Protein AF-A0A1S1TPY7-F1 (afdb_monomer)

Foldseek 3Di:
DDDPDPPPDDQPPVDPVSCPCVVVDDPVSVLVVVQCPDPVSVVLVVVQVVQWDFDDDDPVDTDIDGPRDPCVSVDDDDDDDDD

Radius of gyration: 15.82 Å; Cα contacts (8 Å, |Δi|>4): 46; chains: 1; bounding box: 37×41×32 Å

Sequence (83 aa):
MSLPEPEAARPDWRDDRSYDYTLALTRRGWAWEFLRRNPAFRHDLSHALERASSVDQRPSLDVIASSADLSRWGLLFRVLYAS

Structure (mmCIF, N/CA/C/O backbone):
data_AF-A0A1S1TPY7-F1
#
_entry.id   AF-A0A1S1TPY7-F1
#
loop_
_atom_site.group_PDB
_atom_site.id
_atom_site.type_symbol
_atom_site.label_atom_id
_atom_site.label_alt_id
_atom_site.label_comp_id
_atom_site.label_asym_id
_atom_site.label_entity_id
_atom_site.label_seq_id
_atom_site.pdbx_PDB_ins_code
_atom_site.Cartn_x
_atom_site.Cartn_y
_atom_site.Cartn_z
_atom_site.occupancy
_atom_site.B_iso_or_equiv
_atom_site.auth_seq_id
_atom_site.auth_comp_id
_atom_site.auth_asym_id
_atom_site.auth_atom_id
_atom_site.pdbx_PDB_model_num
ATOM 1 N N . MET A 1 1 ? 2.778 29.553 4.710 1.00 35.06 1 MET A N 1
ATOM 2 C CA . MET A 1 1 ? 3.787 2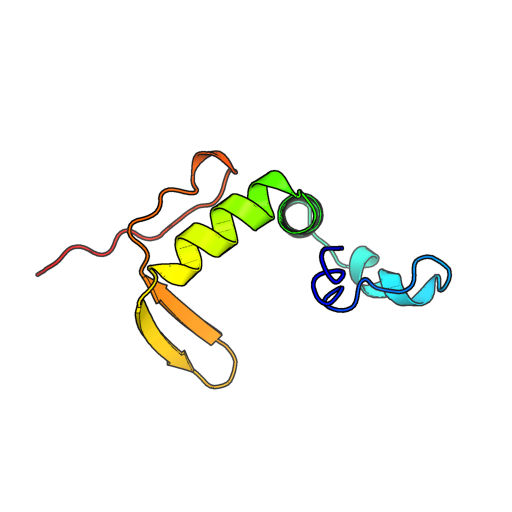8.677 4.080 1.00 35.06 1 MET A CA 1
ATOM 3 C C . MET A 1 1 ? 3.717 27.340 4.788 1.00 35.06 1 MET A C 1
ATOM 5 O O . MET A 1 1 ? 4.143 27.263 5.931 1.00 35.06 1 MET A O 1
ATOM 9 N N . SER A 1 2 ? 3.097 26.336 4.169 1.00 44.34 2 SER A N 1
ATOM 10 C CA . SER A 1 2 ? 3.143 24.967 4.685 1.00 44.34 2 SER A CA 1
ATOM 11 C C . SER A 1 2 ? 4.553 24.437 4.460 1.00 44.34 2 SER A C 1
ATOM 13 O O . SER A 1 2 ? 5.060 24.515 3.340 1.00 44.34 2 SER A O 1
ATOM 15 N N . LEU A 1 3 ? 5.204 23.969 5.522 1.00 43.00 3 LEU A N 1
ATOM 16 C CA . LEU A 1 3 ? 6.441 23.207 5.397 1.00 43.00 3 LEU A CA 1
ATOM 17 C C . LEU A 1 3 ? 6.160 22.010 4.475 1.00 43.00 3 LEU A C 1
ATOM 19 O O . LEU A 1 3 ? 5.075 21.432 4.580 1.00 43.00 3 LEU A O 1
ATOM 23 N N . PRO A 1 4 ? 7.067 21.648 3.552 1.00 44.50 4 PRO A N 1
ATOM 24 C CA . PRO A 1 4 ? 6.920 20.387 2.852 1.00 44.50 4 PRO A CA 1
ATOM 25 C C . PRO A 1 4 ? 6.911 19.291 3.919 1.00 44.50 4 PRO A C 1
ATOM 27 O O . PRO A 1 4 ? 7.869 19.160 4.681 1.00 44.50 4 PRO A O 1
ATOM 30 N N . GLU A 1 5 ? 5.800 18.556 3.998 1.00 55.03 5 GLU A N 1
ATOM 31 C CA . GLU A 1 5 ? 5.728 17.266 4.684 1.00 55.03 5 GLU A CA 1
ATOM 32 C C . GLU A 1 5 ? 7.028 16.510 4.392 1.00 55.03 5 GLU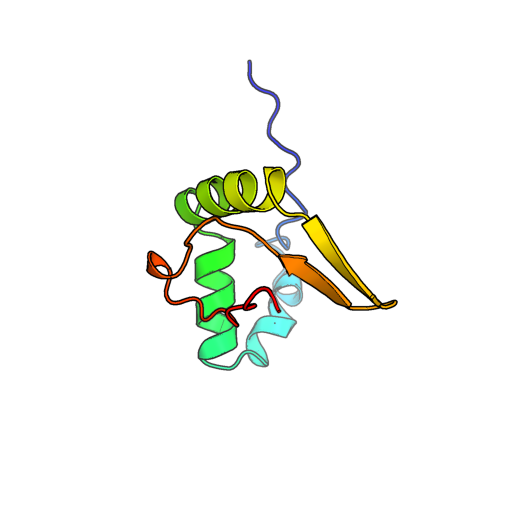 A C 1
ATOM 34 O O . GLU A 1 5 ? 7.461 16.540 3.232 1.00 55.03 5 GLU A O 1
ATOM 39 N N . PRO A 1 6 ? 7.678 15.868 5.382 1.00 46.72 6 PRO A N 1
ATOM 40 C CA . PRO A 1 6 ? 8.926 15.174 5.133 1.00 46.72 6 PRO A CA 1
ATOM 41 C C . PRO A 1 6 ? 8.684 14.223 3.968 1.00 46.72 6 PRO A C 1
ATOM 43 O O . PRO A 1 6 ? 7.832 13.332 4.027 1.00 46.72 6 PRO A O 1
ATOM 46 N N . GLU A 1 7 ? 9.388 14.484 2.870 1.00 50.41 7 GLU A N 1
ATOM 47 C CA . GLU A 1 7 ? 9.473 13.617 1.714 1.00 50.41 7 GLU A CA 1
ATOM 48 C C . GLU A 1 7 ? 10.081 12.317 2.231 1.00 50.41 7 GLU A C 1
ATOM 50 O O . GLU A 1 7 ? 11.293 12.148 2.222 1.00 50.41 7 GLU A O 1
ATOM 55 N N . ALA A 1 8 ? 9.256 11.442 2.814 1.00 52.94 8 ALA A N 1
ATOM 56 C CA . ALA A 1 8 ? 9.679 10.137 3.284 1.00 52.94 8 ALA A CA 1
ATOM 57 C C . ALA A 1 8 ? 10.385 9.490 2.092 1.00 52.94 8 ALA A C 1
ATOM 59 O O . ALA A 1 8 ? 9.745 9.262 1.060 1.00 52.94 8 ALA A O 1
ATOM 60 N N . ALA A 1 9 ? 11.708 9.371 2.234 1.00 63.59 9 ALA A N 1
ATOM 61 C CA . ALA A 1 9 ? 12.697 9.462 1.168 1.00 63.59 9 ALA A CA 1
ATOM 62 C C . ALA A 1 9 ? 12.231 8.780 -0.118 1.00 63.59 9 ALA A C 1
ATOM 64 O O . ALA A 1 9 ? 12.235 7.551 -0.235 1.00 63.59 9 ALA A O 1
ATOM 65 N N . ARG A 1 10 ? 11.781 9.582 -1.088 1.00 69.19 10 ARG A N 1
ATOM 66 C CA . ARG A 1 10 ? 11.581 9.060 -2.436 1.00 69.19 10 ARG A CA 1
ATOM 67 C C . ARG A 1 10 ? 12.957 8.609 -2.933 1.00 69.19 10 ARG A C 1
ATOM 69 O O . ARG A 1 10 ? 13.908 9.367 -2.760 1.00 69.19 10 ARG A O 1
ATOM 76 N N . PRO A 1 11 ? 13.079 7.404 -3.516 1.00 79.00 11 PRO A N 1
ATOM 77 C CA . PRO A 1 11 ? 14.339 6.994 -4.118 1.00 79.00 11 PRO A CA 1
ATOM 78 C C . PRO A 1 11 ? 14.755 8.039 -5.157 1.00 79.00 11 PRO A C 1
ATOM 80 O O . PRO A 1 11 ? 13.889 8.531 -5.896 1.00 79.00 11 PRO A O 1
ATOM 83 N N . ASP A 1 12 ? 16.040 8.400 -5.183 1.00 83.31 12 ASP A N 1
ATOM 84 C CA . ASP A 1 12 ? 16.541 9.424 -6.097 1.00 83.31 12 ASP A CA 1
ATOM 85 C C . ASP A 1 12 ? 16.299 8.962 -7.533 1.00 83.31 12 ASP A C 1
ATOM 87 O O . ASP A 1 12 ? 16.845 7.967 -7.992 1.00 83.31 12 ASP A O 1
ATOM 91 N N . TRP A 1 13 ? 15.432 9.670 -8.250 1.00 84.06 13 TRP A N 1
ATOM 92 C CA . TRP A 1 13 ? 15.071 9.317 -9.620 1.00 84.06 13 TRP A CA 1
ATOM 93 C C . TRP A 1 13 ? 16.204 9.556 -10.617 1.00 84.06 13 TRP A C 1
ATOM 95 O O . TRP A 1 13 ? 16.098 9.107 -11.754 1.00 84.06 13 TRP A O 1
ATOM 105 N N . ARG A 1 14 ? 17.260 10.272 -10.214 1.00 86.62 14 ARG A N 1
ATOM 106 C CA . ARG A 1 14 ? 18.464 10.484 -11.025 1.00 86.62 14 ARG A CA 1
ATOM 107 C C . ARG A 1 14 ? 19.515 9.397 -10.832 1.00 86.62 14 ARG A C 1
ATOM 109 O O . ARG A 1 14 ? 20.472 9.359 -11.601 1.00 86.62 14 ARG A O 1
ATOM 116 N N . ASP A 1 15 ? 19.357 8.552 -9.820 1.00 89.00 15 ASP A N 1
ATOM 117 C CA . ASP A 1 15 ? 20.199 7.387 -9.600 1.00 89.00 15 ASP A CA 1
ATOM 118 C C . ASP A 1 15 ? 19.451 6.134 -10.058 1.00 89.00 15 ASP A C 1
ATOM 120 O O . ASP A 1 15 ? 18.518 5.673 -9.402 1.00 89.00 15 ASP A O 1
ATOM 124 N N . ASP A 1 16 ? 19.880 5.553 -11.176 1.00 80.62 16 ASP A N 1
ATOM 125 C CA . ASP A 1 16 ? 19.245 4.356 -11.735 1.00 80.62 16 ASP A CA 1
ATOM 126 C C . ASP A 1 16 ? 19.190 3.200 -10.716 1.00 80.62 16 ASP A C 1
ATOM 128 O O . ASP A 1 16 ? 18.200 2.466 -10.654 1.00 80.62 16 ASP A O 1
ATOM 132 N N . ARG A 1 17 ? 20.200 3.087 -9.838 1.00 89.69 17 ARG A N 1
ATOM 133 C CA . ARG A 1 17 ? 20.278 2.020 -8.824 1.00 89.69 17 ARG A CA 1
ATOM 134 C C . ARG A 1 17 ? 19.210 2.141 -7.744 1.00 89.69 17 ARG A C 1
ATOM 136 O O . ARG A 1 17 ? 18.826 1.143 -7.132 1.00 89.69 17 ARG A O 1
ATOM 143 N N . SER A 1 18 ? 18.672 3.342 -7.534 1.00 87.69 18 SER A N 1
ATOM 144 C CA . SER A 1 18 ? 17.603 3.599 -6.565 1.00 87.69 18 SER A CA 1
ATOM 145 C C . SER A 1 18 ? 16.294 2.865 -6.902 1.00 87.69 18 SER A C 1
ATOM 147 O O . SE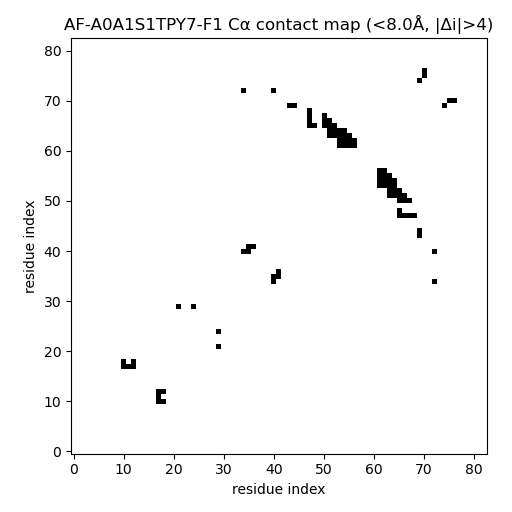R A 1 18 ? 15.400 2.771 -6.054 1.00 87.69 18 SER A O 1
ATOM 149 N N . TYR A 1 19 ? 16.181 2.291 -8.106 1.00 88.3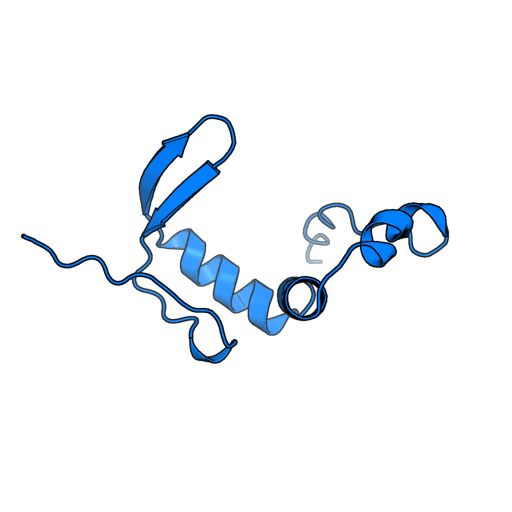8 19 TYR A N 1
ATOM 150 C CA . TYR A 1 19 ? 15.032 1.506 -8.556 1.00 88.38 19 TYR A CA 1
ATOM 151 C C . TYR A 1 19 ? 15.367 0.051 -8.912 1.00 88.38 19 TYR A C 1
ATOM 153 O O . TYR A 1 19 ? 14.479 -0.650 -9.395 1.00 88.38 19 TYR A O 1
ATOM 161 N N . ASP A 1 20 ? 16.564 -0.463 -8.605 1.00 93.19 20 ASP A N 1
ATOM 162 C CA . ASP A 1 20 ? 16.953 -1.852 -8.924 1.00 93.19 20 ASP A CA 1
ATOM 163 C C . ASP A 1 20 ? 15.966 -2.889 -8.354 1.00 93.19 20 ASP A C 1
ATOM 165 O O . ASP A 1 20 ? 15.641 -3.889 -8.997 1.00 93.19 20 ASP A O 1
ATOM 169 N N . TYR A 1 21 ? 15.395 -2.617 -7.174 1.00 91.06 21 TYR A N 1
ATOM 170 C CA . TYR A 1 21 ? 14.386 -3.483 -6.549 1.00 91.06 21 TYR A CA 1
ATOM 171 C C . TYR A 1 21 ? 13.122 -3.659 -7.406 1.00 91.06 21 TYR A C 1
ATOM 173 O O . TYR A 1 21 ? 12.410 -4.654 -7.256 1.00 91.06 21 TYR A O 1
ATOM 181 N N . THR A 1 22 ? 12.830 -2.715 -8.310 1.00 92.19 22 THR A N 1
ATOM 182 C CA . THR A 1 22 ? 11.639 -2.772 -9.164 1.00 92.19 22 THR A CA 1
ATOM 183 C C . THR A 1 22 ? 11.694 -3.916 -10.170 1.00 92.19 22 THR A C 1
ATOM 185 O O . THR A 1 22 ? 10.647 -4.448 -10.544 1.00 92.19 22 THR A O 1
ATOM 188 N N . LEU A 1 23 ? 12.901 -4.375 -10.522 1.00 93.88 23 LEU A N 1
ATOM 189 C CA . LEU A 1 23 ? 13.119 -5.529 -11.396 1.00 93.88 23 LEU A CA 1
ATOM 190 C C . LEU A 1 23 ? 12.573 -6.831 -10.793 1.00 93.88 23 LEU A C 1
ATOM 192 O O . LEU A 1 23 ? 12.220 -7.752 -11.527 1.00 93.88 23 LEU A O 1
ATOM 196 N N . ALA A 1 24 ? 12.465 -6.905 -9.465 1.00 95.81 24 ALA A N 1
ATOM 197 C CA . ALA A 1 24 ? 11.937 -8.066 -8.753 1.00 95.81 24 ALA A CA 1
ATOM 198 C C . ALA A 1 24 ? 10.426 -7.970 -8.461 1.00 95.81 24 ALA A C 1
ATOM 200 O O . ALA A 1 24 ? 9.848 -8.884 -7.863 1.00 95.81 24 ALA A O 1
ATOM 201 N N . LEU A 1 25 ? 9.757 -6.876 -8.846 1.00 96.06 25 LEU A N 1
ATOM 202 C CA . LEU A 1 25 ? 8.353 -6.678 -8.500 1.00 96.06 25 LEU A CA 1
ATOM 203 C C . LEU A 1 25 ? 7.427 -7.549 -9.346 1.00 96.06 25 LEU A C 1
ATOM 205 O O . LEU A 1 25 ? 7.388 -7.498 -10.574 1.00 96.06 25 LEU A O 1
ATOM 209 N N . THR A 1 26 ? 6.569 -8.293 -8.653 1.00 96.81 26 THR A N 1
ATOM 210 C CA . THR A 1 26 ? 5.407 -8.932 -9.275 1.00 96.81 26 THR A CA 1
ATOM 211 C C . THR A 1 26 ? 4.378 -7.885 -9.718 1.00 96.81 26 THR A C 1
ATOM 213 O O . THR A 1 26 ? 4.422 -6.730 -9.294 1.00 96.81 26 THR A O 1
ATOM 216 N N . ARG A 1 27 ? 3.355 -8.299 -10.480 1.00 95.56 27 ARG A N 1
ATOM 217 C CA . ARG A 1 27 ? 2.198 -7.438 -10.809 1.00 95.56 27 ARG A CA 1
ATOM 218 C C . ARG A 1 27 ? 1.557 -6.792 -9.573 1.00 95.56 27 ARG A C 1
ATOM 220 O O . ARG A 1 27 ? 1.204 -5.620 -9.610 1.00 95.56 27 ARG A O 1
ATOM 227 N N . ARG A 1 28 ? 1.445 -7.538 -8.466 1.00 93.81 28 ARG A N 1
ATOM 228 C CA . ARG A 1 28 ? 0.934 -7.008 -7.188 1.00 93.81 28 ARG A CA 1
ATOM 229 C C . ARG A 1 28 ? 1.903 -6.007 -6.555 1.00 93.81 28 ARG A C 1
ATOM 231 O O . ARG A 1 28 ? 1.456 -5.011 -6.004 1.00 93.81 28 ARG A O 1
ATOM 238 N N . GLY A 1 29 ? 3.208 -6.248 -6.683 1.00 95.25 29 GLY A N 1
ATOM 239 C CA . GLY A 1 29 ? 4.244 -5.304 -6.259 1.00 95.25 29 GLY A CA 1
ATOM 240 C C . GLY A 1 29 ? 4.138 -3.970 -6.998 1.00 95.25 29 GLY A C 1
ATOM 241 O O . GLY A 1 29 ? 4.088 -2.924 -6.364 1.00 95.25 29 GLY A O 1
ATOM 242 N N . TRP A 1 30 ? 3.983 -4.002 -8.323 1.00 95.75 30 TRP A N 1
ATOM 243 C CA . TRP A 1 30 ? 3.746 -2.792 -9.117 1.00 95.75 30 TRP A CA 1
ATOM 244 C C . TRP A 1 30 ? 2.455 -2.066 -8.736 1.00 95.75 30 TRP A C 1
ATOM 246 O O . TRP A 1 30 ? 2.467 -0.847 -8.578 1.00 95.75 30 TRP A O 1
ATOM 256 N N . ALA A 1 31 ? 1.354 -2.799 -8.534 1.00 96.25 31 ALA A N 1
ATOM 257 C CA . ALA A 1 31 ? 0.098 -2.206 -8.075 1.00 96.25 31 ALA A CA 1
ATOM 258 C C . ALA A 1 31 ? 0.279 -1.453 -6.745 1.00 96.25 31 ALA A C 1
ATOM 260 O O . ALA A 1 31 ? -0.192 -0.325 -6.603 1.00 96.25 31 ALA A O 1
ATOM 261 N N . TRP A 1 32 ? 1.026 -2.038 -5.802 1.00 94.88 32 TRP A N 1
ATOM 262 C CA . TRP A 1 32 ? 1.366 -1.383 -4.542 1.00 94.88 32 TRP A CA 1
ATOM 263 C C . TRP A 1 32 ? 2.240 -0.135 -4.733 1.00 94.88 32 TRP A C 1
ATOM 265 O O . TRP A 1 32 ? 1.967 0.895 -4.118 1.00 94.88 32 TRP A O 1
ATOM 275 N N . GLU A 1 33 ? 3.251 -0.182 -5.608 1.00 95.06 33 GLU A N 1
ATOM 276 C CA . GLU A 1 33 ? 4.112 0.975 -5.884 1.00 95.06 33 GLU A CA 1
ATOM 277 C C . GLU A 1 33 ? 3.329 2.171 -6.450 1.00 95.06 33 GLU A C 1
ATOM 279 O O . GLU A 1 33 ? 3.582 3.312 -6.045 1.00 95.06 33 GLU A O 1
ATOM 284 N N . PHE A 1 34 ? 2.366 1.926 -7.346 1.00 94.19 34 PHE A N 1
ATOM 285 C CA . PHE A 1 34 ? 1.473 2.974 -7.846 1.00 94.19 34 PHE A CA 1
ATOM 286 C C . PHE A 1 34 ? 0.547 3.495 -6.750 1.00 94.19 34 PHE A C 1
ATOM 288 O O . PHE A 1 34 ? 0.418 4.709 -6.576 1.00 94.19 34 PHE A O 1
ATOM 295 N N . LEU A 1 35 ? -0.056 2.590 -5.976 1.00 96.31 35 LEU A N 1
ATOM 296 C CA . LEU A 1 35 ? -1.003 2.956 -4.934 1.00 96.31 35 LEU A CA 1
ATOM 297 C C . LEU A 1 35 ? -0.347 3.819 -3.849 1.00 96.31 35 LEU A C 1
ATOM 299 O O . LEU A 1 35 ? -0.814 4.923 -3.580 1.00 96.31 35 LEU A O 1
ATOM 303 N N . ARG A 1 36 ? 0.792 3.389 -3.290 1.00 93.81 36 ARG A N 1
ATOM 304 C CA . ARG A 1 36 ? 1.481 4.111 -2.201 1.00 93.81 36 ARG A CA 1
ATOM 305 C C . ARG A 1 36 ? 2.024 5.490 -2.605 1.00 93.81 36 ARG A C 1
ATOM 307 O O . ARG A 1 36 ? 2.357 6.299 -1.739 1.00 93.81 36 ARG A O 1
ATOM 314 N N . ARG A 1 37 ? 2.142 5.765 -3.912 1.00 91.81 37 ARG A N 1
ATOM 315 C CA . ARG A 1 37 ? 2.538 7.075 -4.466 1.00 91.81 37 ARG A CA 1
ATOM 316 C C . ARG A 1 37 ? 1.355 7.964 -4.837 1.00 91.81 37 ARG A C 1
ATOM 318 O O . ARG A 1 37 ? 1.567 9.151 -5.072 1.00 91.81 37 ARG A O 1
ATOM 325 N N . ASN A 1 38 ? 0.134 7.435 -4.867 1.00 95.31 38 ASN A N 1
ATOM 326 C CA . ASN A 1 38 ? -1.055 8.222 -5.161 1.00 95.31 38 ASN A CA 1
ATOM 327 C C . ASN A 1 38 ? -1.364 9.179 -3.984 1.00 95.31 38 ASN A C 1
ATOM 329 O O . ASN A 1 38 ? -1.525 8.718 -2.852 1.00 95.31 38 ASN A O 1
ATOM 333 N N . PRO A 1 39 ? -1.456 10.503 -4.209 1.00 95.19 39 PRO A N 1
ATOM 334 C CA . PRO A 1 39 ? -1.670 11.471 -3.132 1.00 95.19 39 PRO A CA 1
ATOM 335 C C . PRO A 1 39 ? -3.039 11.327 -2.453 1.00 95.19 39 PRO A C 1
ATOM 337 O O . PRO A 1 39 ? -3.123 11.479 -1.237 1.00 95.19 39 PRO A O 1
ATOM 340 N N . ALA A 1 40 ? -4.091 10.979 -3.199 1.00 96.25 40 ALA A N 1
ATOM 341 C CA . ALA A 1 40 ? -5.417 10.753 -2.629 1.00 96.25 40 ALA A CA 1
ATOM 342 C C . ALA A 1 40 ? -5.447 9.480 -1.770 1.00 96.25 40 ALA A C 1
ATOM 344 O O . ALA A 1 40 ? -6.032 9.484 -0.692 1.00 96.25 40 ALA A O 1
ATOM 345 N N . PHE A 1 41 ? -4.738 8.424 -2.183 1.00 96.31 41 PHE A N 1
ATOM 346 C CA . PHE A 1 41 ? -4.576 7.239 -1.339 1.00 96.31 41 PHE A CA 1
ATOM 347 C C . PHE A 1 41 ? -3.814 7.559 -0.053 1.00 96.31 41 PHE A C 1
ATOM 349 O O . PHE A 1 41 ? -4.217 7.127 1.019 1.00 96.31 41 PHE A O 1
ATOM 356 N N . ARG A 1 42 ? -2.724 8.333 -0.138 1.00 95.62 42 ARG A N 1
ATOM 357 C CA . ARG A 1 42 ? -1.939 8.725 1.043 1.00 95.62 42 ARG A CA 1
ATOM 358 C C . ARG A 1 42 ? -2.764 9.531 2.045 1.00 95.62 42 ARG A C 1
ATOM 360 O O . ARG A 1 42 ? -2.604 9.315 3.240 1.00 95.62 42 ARG A O 1
ATOM 367 N N . HIS A 1 43 ? -3.631 10.415 1.558 1.00 94.88 43 HIS A N 1
ATOM 368 C CA . HIS A 1 43 ? -4.556 11.184 2.388 1.00 94.88 43 HIS A CA 1
ATOM 369 C C . HIS A 1 43 ? -5.592 10.291 3.088 1.00 94.88 43 HIS A C 1
ATOM 371 O O . HIS A 1 43 ? -5.787 10.389 4.297 1.00 94.88 43 HIS A O 1
ATOM 377 N N . ASP A 1 44 ? -6.220 9.368 2.358 1.00 95.56 44 ASP A N 1
ATOM 378 C CA . ASP A 1 44 ? -7.141 8.413 2.977 1.00 95.56 44 ASP A CA 1
ATOM 379 C C . ASP A 1 44 ? -6.434 7.513 3.9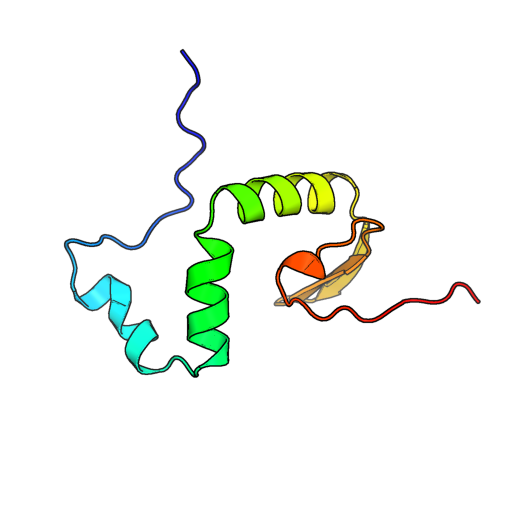98 1.00 95.56 44 ASP A C 1
ATOM 381 O O . ASP A 1 44 ? -6.961 7.245 5.078 1.00 95.56 44 ASP A O 1
ATOM 385 N N . LEU A 1 45 ? -5.233 7.038 3.654 1.00 94.31 45 LEU A N 1
ATOM 386 C CA . LEU A 1 45 ? -4.433 6.164 4.499 1.00 94.31 45 LEU A CA 1
ATOM 387 C C . LEU A 1 45 ? -4.021 6.872 5.793 1.00 94.31 45 LEU A C 1
ATOM 389 O O . LEU A 1 45 ? -4.115 6.259 6.852 1.00 94.31 45 LEU A O 1
ATOM 393 N N . SER A 1 46 ? -3.610 8.145 5.746 1.00 94.25 46 SER A N 1
ATOM 394 C CA . SER A 1 46 ? -3.273 8.889 6.967 1.00 94.25 46 SER A CA 1
ATOM 395 C C . SER A 1 46 ? -4.478 9.000 7.901 1.00 94.25 46 SER A C 1
ATOM 397 O O . SER A 1 46 ? -4.360 8.683 9.081 1.00 94.25 46 SER A O 1
ATOM 399 N N . HIS A 1 47 ? -5.662 9.318 7.370 1.00 93.06 47 HIS A N 1
ATOM 400 C CA . HIS A 1 47 ? -6.892 9.357 8.165 1.00 93.06 47 HIS A CA 1
ATOM 401 C C . HIS A 1 47 ? -7.306 7.993 8.727 1.00 93.06 47 HIS A C 1
ATOM 403 O O . HIS A 1 47 ? -7.864 7.914 9.823 1.00 93.06 47 HIS A O 1
ATOM 409 N N . ALA A 1 48 ? -7.051 6.910 7.990 1.00 92.50 48 ALA A N 1
ATOM 410 C CA . ALA A 1 48 ? -7.294 5.555 8.470 1.00 92.50 48 ALA A CA 1
ATOM 411 C C . ALA A 1 48 ? -6.346 5.172 9.618 1.00 92.50 48 ALA A C 1
ATOM 413 O O . ALA A 1 48 ? -6.785 4.526 10.573 1.00 92.50 48 ALA A O 1
ATOM 414 N N . LEU A 1 49 ? -5.074 5.575 9.528 1.00 92.06 49 LEU A N 1
ATOM 415 C CA . LEU A 1 49 ? -4.032 5.296 10.519 1.00 92.06 49 LEU A CA 1
ATOM 416 C C . LEU A 1 49 ? -4.206 6.113 11.804 1.00 92.06 49 LEU A C 1
ATOM 418 O O . LEU A 1 49 ? -4.000 5.571 12.882 1.00 92.06 49 LEU A O 1
ATOM 422 N N . GLU A 1 50 ? -4.657 7.368 11.713 1.00 91.56 50 GLU A N 1
ATOM 423 C CA . GLU A 1 50 ? -4.980 8.214 12.880 1.00 91.56 50 GLU A CA 1
ATOM 424 C C . GLU A 1 50 ? -5.988 7.558 13.835 1.00 91.56 50 GLU A C 1
ATOM 426 O O . GLU A 1 50 ? -5.964 7.805 15.039 1.00 91.56 50 GLU A O 1
ATOM 431 N N . ARG A 1 51 ? -6.891 6.730 13.297 1.00 86.62 51 ARG A N 1
ATOM 432 C CA . ARG A 1 51 ? -7.945 6.037 14.056 1.00 86.62 51 ARG A CA 1
ATOM 433 C C . ARG A 1 51 ? -7.656 4.554 14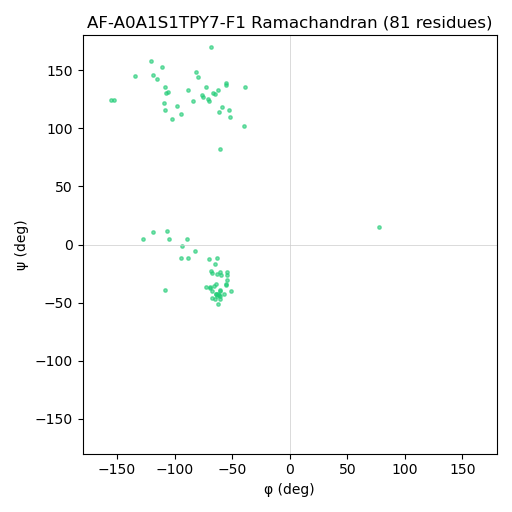.261 1.00 86.62 51 ARG A C 1
ATOM 435 O O . ARG A 1 51 ? -8.529 3.832 14.740 1.00 86.62 51 ARG A O 1
ATOM 442 N N . ALA A 1 52 ? -6.484 4.088 13.844 1.00 91.75 52 ALA A N 1
ATOM 443 C CA . ALA A 1 52 ? -6.122 2.693 13.970 1.00 91.75 52 ALA A CA 1
ATOM 444 C C . ALA A 1 52 ? -5.614 2.381 15.382 1.00 91.75 52 ALA A C 1
ATOM 446 O O . ALA A 1 52 ? -4.985 3.212 16.035 1.00 91.75 52 ALA A O 1
ATOM 447 N N . SER A 1 53 ? -5.858 1.159 15.841 1.00 91.38 53 SER A N 1
ATOM 448 C CA . SER A 1 53 ? -5.293 0.624 17.076 1.00 91.38 53 SER A CA 1
ATOM 449 C C . SER A 1 53 ? -4.375 -0.554 16.774 1.00 91.38 53 SER A C 1
ATOM 451 O O . SER A 1 53 ? -4.637 -1.359 15.879 1.00 91.38 53 SER A O 1
ATOM 453 N N . SER A 1 54 ? -3.281 -0.655 17.528 1.00 89.19 54 SER A N 1
ATOM 454 C CA . SER A 1 54 ? -2.379 -1.804 17.468 1.00 89.19 54 SER A CA 1
ATOM 455 C C . SER A 1 54 ? -3.088 -3.053 17.989 1.00 89.19 54 SER A C 1
ATOM 457 O O . SER A 1 54 ? -3.658 -3.033 19.079 1.00 89.19 54 SER A O 1
ATOM 459 N N . VAL A 1 55 ? -3.030 -4.142 17.224 1.00 89.19 55 VAL A N 1
ATOM 460 C CA . VAL A 1 55 ? -3.610 -5.450 17.575 1.00 89.19 55 VAL A CA 1
ATOM 461 C C . VAL A 1 55 ? -2.518 -6.458 17.918 1.00 89.19 55 VAL A C 1
ATOM 463 O O . VAL A 1 55 ? -2.692 -7.249 18.839 1.00 89.19 55 VAL A O 1
ATOM 466 N N . ASP A 1 56 ? -1.396 -6.437 17.195 1.00 88.12 56 ASP A N 1
ATOM 467 C CA . ASP A 1 56 ? -0.257 -7.331 17.424 1.00 88.12 56 ASP A CA 1
ATOM 468 C C . ASP A 1 56 ? 1.028 -6.681 16.901 1.00 88.12 56 ASP A C 1
ATOM 470 O O . ASP A 1 56 ? 1.107 -6.332 15.724 1.00 88.12 56 ASP A O 1
ATOM 474 N N . GLN A 1 57 ? 2.039 -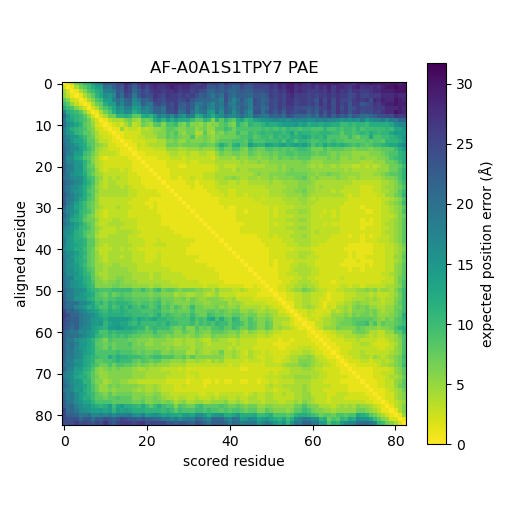6.548 17.760 1.00 85.81 57 GLN A N 1
ATOM 475 C CA . GLN A 1 57 ? 3.333 -5.967 17.402 1.00 85.81 57 GLN A CA 1
ATOM 476 C C . GLN A 1 57 ? 4.400 -7.052 17.366 1.00 85.81 57 GLN A C 1
ATOM 478 O O . GLN A 1 57 ? 4.679 -7.715 18.366 1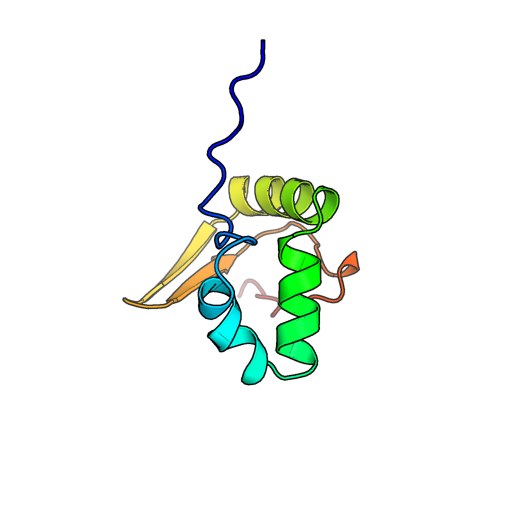.00 85.81 57 GLN A O 1
ATOM 483 N N . ARG A 1 58 ? 5.051 -7.204 16.214 1.00 89.19 58 ARG A N 1
ATOM 484 C CA . ARG A 1 58 ? 6.172 -8.126 16.005 1.00 89.19 58 ARG A CA 1
ATOM 485 C C . ARG A 1 58 ? 7.406 -7.345 15.557 1.00 89.19 58 ARG A C 1
ATOM 487 O O . ARG A 1 58 ? 7.261 -6.279 14.964 1.00 89.19 58 ARG A O 1
ATOM 494 N N . PRO A 1 59 ? 8.625 -7.889 15.735 1.00 87.69 59 PRO A N 1
ATOM 495 C CA . PRO A 1 59 ? 9.864 -7.179 15.400 1.00 87.69 59 PRO A CA 1
ATOM 496 C C . PRO A 1 59 ? 9.956 -6.644 13.960 1.00 87.69 59 PRO A C 1
ATOM 498 O O . PRO A 1 59 ? 10.678 -5.684 13.714 1.00 87.69 59 PRO A O 1
ATOM 501 N N . SER A 1 60 ? 9.247 -7.255 13.006 1.00 88.88 60 SER A N 1
ATOM 502 C CA . SER A 1 60 ? 9.249 -6.873 11.586 1.00 88.88 60 SER A CA 1
ATOM 503 C C . SER A 1 60 ? 7.854 -6.636 10.994 1.00 88.88 60 SER A C 1
ATOM 505 O O . SER A 1 60 ? 7.733 -6.432 9.786 1.00 88.88 60 SER A O 1
ATOM 507 N N . LEU A 1 61 ? 6.799 -6.696 11.811 1.00 86.69 61 LEU A N 1
ATOM 508 C CA . LEU A 1 61 ? 5.417 -6.593 11.349 1.00 86.69 61 LEU A CA 1
ATOM 509 C C . LEU A 1 61 ? 4.533 -6.033 12.460 1.00 86.69 61 LEU A C 1
ATOM 511 O O . LEU A 1 61 ? 4.442 -6.630 13.527 1.00 86.69 61 LEU A O 1
ATOM 515 N N . ASP A 1 62 ? 3.836 -4.942 12.170 1.00 88.50 62 ASP A N 1
ATOM 516 C CA . ASP A 1 62 ? 2.769 -4.426 13.022 1.00 88.50 62 ASP A CA 1
ATOM 517 C C . ASP A 1 62 ? 1.414 -4.733 12.376 1.00 88.50 62 ASP A C 1
ATOM 519 O O . ASP A 1 62 ? 1.218 -4.514 11.174 1.00 88.50 62 ASP A O 1
ATOM 523 N N . VAL A 1 63 ? 0.495 -5.286 13.160 1.00 90.25 63 VAL A N 1
ATOM 524 C CA . VAL A 1 63 ? -0.882 -5.551 12.757 1.00 90.25 63 VAL A CA 1
ATOM 525 C C . VAL A 1 63 ? -1.770 -4.563 13.486 1.00 90.25 63 VAL A C 1
ATOM 527 O O . VAL A 1 63 ? -1.927 -4.621 14.704 1.00 90.25 63 VAL A O 1
ATOM 530 N N . ILE A 1 64 ? -2.411 -3.697 12.712 1.00 91.62 64 ILE A N 1
ATOM 531 C CA . ILE A 1 64 ? -3.348 -2.694 13.206 1.00 91.62 64 ILE A CA 1
ATOM 532 C C . ILE A 1 64 ? -4.777 -3.026 12.772 1.00 91.62 64 ILE A C 1
ATOM 534 O O . ILE A 1 64 ? -5.001 -3.637 11.725 1.00 91.62 64 ILE A O 1
ATOM 538 N N . ALA A 1 65 ? -5.750 -2.582 13.558 1.00 91.19 65 ALA A N 1
ATOM 539 C CA . ALA A 1 65 ? -7.155 -2.551 13.179 1.00 91.19 65 ALA A CA 1
ATOM 540 C C . ALA A 1 65 ? -7.580 -1.103 12.950 1.00 91.19 65 ALA A C 1
ATOM 542 O O . ALA A 1 65 ? -7.267 -0.226 13.747 1.00 91.19 65 ALA A O 1
ATOM 543 N N . SER A 1 66 ? -8.323 -0.857 11.875 1.00 89.38 66 SER A N 1
ATOM 544 C CA . SER A 1 66 ? -8.963 0.429 11.608 1.00 89.38 66 SER A CA 1
ATOM 545 C C . SER A 1 66 ? -10.402 0.183 11.179 1.00 89.38 66 SER A C 1
ATOM 547 O O . SER A 1 66 ? -10.693 -0.806 10.507 1.00 89.38 66 SER A O 1
ATOM 549 N N . SER A 1 67 ? -11.301 1.082 11.570 1.00 87.88 67 SER A N 1
ATOM 550 C CA . SER A 1 67 ? -12.687 1.098 11.093 1.00 87.88 67 SER A CA 1
ATOM 551 C C . SER A 1 67 ? -12.839 1.791 9.735 1.00 87.88 67 SER A C 1
ATOM 553 O O . SER A 1 67 ? -13.933 1.800 9.175 1.00 87.88 67 SER A O 1
ATOM 555 N N . ALA A 1 68 ? -11.767 2.390 9.204 1.00 89.19 68 ALA A N 1
ATOM 556 C CA . ALA A 1 68 ? -11.780 3.021 7.893 1.00 89.19 68 ALA A CA 1
ATOM 557 C C . ALA A 1 68 ? -11.809 1.976 6.769 1.00 89.19 68 ALA A C 1
ATOM 559 O O . ALA A 1 68 ? -11.036 1.018 6.772 1.00 89.19 68 ALA A O 1
ATOM 560 N N . ASP A 1 69 ? -12.664 2.203 5.772 1.00 88.50 69 ASP A N 1
ATOM 561 C CA . ASP A 1 69 ? -12.742 1.361 4.583 1.00 88.50 69 ASP A CA 1
ATOM 562 C C . ASP A 1 69 ? -11.877 1.931 3.449 1.00 88.50 69 ASP A C 1
ATOM 564 O O . ASP A 1 69 ? -12.172 2.980 2.873 1.00 88.50 69 ASP A O 1
ATOM 568 N N . LEU A 1 70 ? -10.803 1.213 3.115 1.00 93.50 70 LEU A N 1
ATOM 569 C CA . LEU A 1 70 ? -9.928 1.520 1.980 1.00 93.50 70 LEU A CA 1
ATOM 570 C C . LEU A 1 70 ? -10.114 0.536 0.811 1.00 93.50 70 LEU A C 1
ATOM 572 O O . LEU A 1 70 ? -9.311 0.540 -0.124 1.00 93.50 70 LEU A O 1
ATOM 576 N N . SER A 1 71 ? -11.158 -0.301 0.822 1.00 93.12 71 SER A N 1
ATOM 577 C CA . SER A 1 71 ? -11.429 -1.302 -0.224 1.00 93.12 71 SER A CA 1
ATOM 578 C C . SER A 1 71 ? -11.613 -0.684 -1.615 1.00 93.12 71 SER A C 1
ATOM 580 O O . SER A 1 71 ? -11.254 -1.308 -2.615 1.00 93.12 71 SER A O 1
ATOM 582 N N . ARG A 1 72 ? -12.049 0.585 -1.691 1.00 94.50 72 ARG A N 1
ATOM 583 C CA . ARG A 1 72 ? -12.130 1.371 -2.938 1.00 94.50 72 ARG A CA 1
ATOM 584 C C . ARG A 1 72 ? -10.811 1.441 -3.716 1.00 94.50 72 ARG A C 1
ATOM 586 O O . ARG A 1 72 ? -10.822 1.657 -4.922 1.00 94.50 72 ARG A O 1
ATOM 593 N N . TRP A 1 73 ? -9.683 1.252 -3.031 1.00 96.00 73 TRP A N 1
ATOM 594 C CA . TRP A 1 73 ? -8.339 1.233 -3.609 1.00 96.00 73 TRP A CA 1
ATOM 595 C C . TRP A 1 73 ? -7.886 -0.157 -4.085 1.00 96.00 73 TRP A C 1
ATOM 597 O O . TRP A 1 73 ? -6.739 -0.319 -4.499 1.00 96.00 73 TRP A O 1
ATOM 607 N N . GLY A 1 74 ? -8.757 -1.170 -4.020 1.00 93.94 74 GLY A N 1
ATOM 608 C CA . GLY A 1 74 ? -8.433 -2.556 -4.370 1.00 93.94 74 GLY A CA 1
ATOM 609 C C . GLY A 1 74 ? -7.646 -3.303 -3.288 1.00 93.94 74 GLY A C 1
ATOM 610 O O . GLY A 1 74 ? -7.067 -4.354 -3.563 1.00 93.94 74 GLY A O 1
ATOM 611 N N . LEU A 1 75 ? -7.605 -2.765 -2.065 1.00 92.56 75 LEU A N 1
ATOM 612 C CA . LEU A 1 75 ? -7.006 -3.420 -0.906 1.00 92.56 75 LEU A CA 1
ATOM 613 C C . LEU A 1 75 ? -7.957 -4.465 -0.317 1.00 92.56 75 LEU A C 1
ATOM 615 O O . LEU A 1 75 ? -9.171 -4.271 -0.270 1.00 92.56 75 LEU A O 1
ATOM 619 N N . LEU A 1 76 ? -7.382 -5.565 0.165 1.00 90.75 76 LEU A N 1
ATOM 620 C CA . LEU A 1 76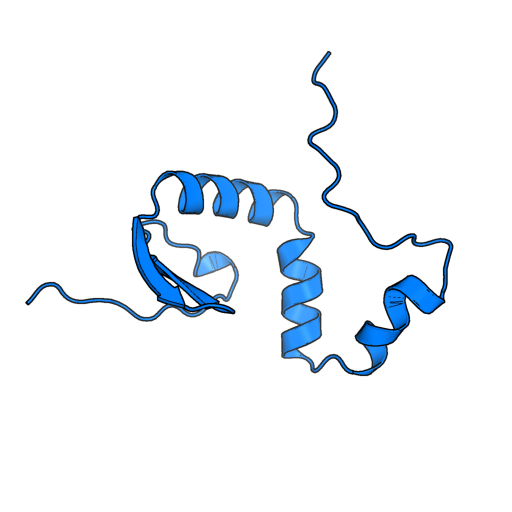 ? -8.106 -6.633 0.845 1.00 90.75 76 LEU A CA 1
ATOM 621 C C . LEU A 1 76 ? -7.787 -6.582 2.336 1.00 90.75 76 LEU A C 1
ATOM 623 O O . LEU A 1 76 ? -6.617 -6.557 2.719 1.00 90.75 76 LEU A O 1
ATOM 627 N N . PHE A 1 77 ? -8.827 -6.615 3.163 1.00 88.81 77 PHE A N 1
ATOM 628 C CA . PHE A 1 77 ? -8.713 -6.580 4.616 1.00 88.81 77 PHE A CA 1
ATOM 629 C C . PHE A 1 77 ? -9.304 -7.845 5.225 1.00 88.81 77 PHE A C 1
ATOM 631 O O . PHE A 1 77 ? -10.295 -8.391 4.739 1.00 88.81 77 PHE A O 1
ATOM 638 N N . ARG A 1 78 ? -8.704 -8.301 6.325 1.00 89.31 78 ARG A N 1
ATOM 639 C CA . ARG A 1 78 ? -9.316 -9.315 7.180 1.00 89.31 78 ARG A CA 1
ATOM 640 C C . ARG A 1 78 ? -10.275 -8.616 8.140 1.00 89.31 78 ARG A C 1
ATOM 642 O O . ARG A 1 78 ? -9.847 -7.757 8.903 1.00 89.31 78 ARG A O 1
ATOM 649 N N . VAL A 1 79 ? -11.542 -9.021 8.134 1.00 82.81 79 VAL A N 1
ATOM 650 C CA . VAL A 1 79 ? -12.529 -8.553 9.116 1.00 82.81 79 VAL A CA 1
ATOM 651 C C . VAL A 1 79 ? -12.284 -9.260 10.449 1.00 82.81 79 VAL A C 1
ATOM 653 O O . VAL A 1 79 ? -12.165 -10.488 10.496 1.00 82.81 79 VAL A O 1
ATOM 656 N N . LEU A 1 80 ? -12.190 -8.482 11.527 1.00 78.94 80 LEU A N 1
ATOM 657 C CA . LEU A 1 80 ? -12.153 -8.985 12.896 1.00 78.94 80 LEU A CA 1
ATOM 658 C C . LEU A 1 80 ? -13.566 -8.880 13.474 1.00 78.94 80 LEU A C 1
ATOM 660 O O . LEU A 1 80 ? -14.124 -7.789 13.547 1.00 78.94 80 LEU A O 1
ATOM 664 N N . TYR A 1 81 ? -14.151 -10.011 13.858 1.00 74.00 81 TYR A N 1
ATOM 665 C CA . TYR A 1 81 ? -15.426 -10.037 14.570 1.00 74.00 81 TYR A CA 1
ATOM 666 C C . TYR A 1 81 ? -15.150 -9.949 16.072 1.00 74.00 81 TYR A C 1
ATOM 668 O O . TYR A 1 81 ? -14.281 -10.664 16.574 1.00 74.00 81 TYR A O 1
ATOM 676 N N . ALA A 1 82 ? -15.875 -9.084 16.782 1.00 66.31 82 ALA A N 1
ATOM 677 C CA . ALA A 1 82 ? -15.894 -9.124 18.240 1.00 66.31 82 ALA A CA 1
ATOM 678 C C . ALA A 1 82 ? -16.536 -10.452 18.681 1.00 66.31 82 ALA A C 1
ATOM 680 O O . ALA A 1 82 ? -17.583 -10.825 18.148 1.00 66.31 82 ALA A O 1
ATOM 681 N N . SER A 1 83 ? -15.864 -11.179 19.577 1.00 57.62 83 SER A N 1
ATOM 682 C CA . SER A 1 83 ? -16.425 -12.359 20.255 1.00 57.62 83 SER A CA 1
ATOM 683 C C . SER A 1 83 ? -17.273 -11.950 21.449 1.00 57.62 83 SER A C 1
ATOM 685 O O . SER A 1 83 ? -16.948 -10.902 22.052 1.00 57.62 83 SER A O 1
#

pLDDT: mean 85.36, std 14.72, range [35.06, 96.81]

Solvent-accessible surface area (backbone atoms only — not comparable to full-atom values): 5537 Å² total; per-residue (Å²): 134,82,74,78,71,81,70,73,78,69,62,55,86,88,43,75,73,60,50,56,70,60,80,74,47,48,76,67,48,49,52,48,58,54,46,76,66,33,68,70,52,48,54,54,48,50,60,30,54,76,63,40,44,86,72,46,83,51,103,90,48,77,42,66,48,52,88,60,84,59,52,91,76,75,54,87,79,85,86,82,78,87,129

Mean predicted aligned error: 7.56 Å

Secondary structure (DSSP, 8-state):
-PPP--------TT-GGGGGGGGG--HHHHHHHHHHH-HHHHHHHHHHHHT-EEEEEETTEEEEE-S---GGGT---PPPPP-